Protein AF-A0A970RSP0-F1 (afdb_monomer_lite)

Foldseek 3Di:
DPQPWDKDKDWDFLAWLAFDQDPPVRDGAIWTFTKIFIFTDTPRDGDDGPDIWTFTAGPPPRDTDTDDPVLSVVLSVCVVVPPDSVVSVLCVVCVPDDPVVSVVVVVVVVVVVVVVVVVVVVVVVVVVVVVVVVVVVVVVVVVVVVVVVVVVVVVVVVPPPPDDDD

Radius of gyration: 37.59 Å; chains: 1; bounding box: 75×33×120 Å

Structure (mmCIF, N/CA/C/O backbone):
data_AF-A0A970RSP0-F1
#
_entry.id   AF-A0A970RSP0-F1
#
loop_
_atom_site.group_PDB
_atom_site.id
_atom_site.type_symbol
_atom_site.label_atom_id
_atom_site.label_alt_id
_atom_site.label_comp_id
_atom_site.label_asym_id
_atom_site.label_entity_id
_atom_site.label_seq_id
_atom_site.pdbx_PDB_ins_code
_atom_site.Cartn_x
_atom_site.Cartn_y
_atom_site.Cartn_z
_atom_site.occupancy
_atom_site.B_iso_or_equiv
_atom_site.auth_seq_id
_atom_site.auth_comp_id
_atom_site.auth_asym_id
_atom_site.auth_atom_id
_atom_site.pdbx_PDB_model_num
ATOM 1 N N . MET A 1 1 ? -42.639 -22.014 23.452 1.00 42.41 1 MET A N 1
ATOM 2 C CA . MET A 1 1 ? -42.389 -20.647 22.946 1.00 42.41 1 MET A CA 1
ATOM 3 C C . MET A 1 1 ? -40.936 -20.577 22.518 1.00 42.41 1 MET A C 1
ATOM 5 O O . MET A 1 1 ? -40.074 -20.664 23.379 1.00 42.41 1 MET A O 1
ATOM 9 N N . ALA A 1 2 ? -40.661 -20.506 21.216 1.00 49.97 2 ALA A N 1
ATOM 10 C CA . ALA A 1 2 ? -39.310 -20.244 20.734 1.00 49.97 2 ALA A CA 1
ATOM 11 C C . ALA A 1 2 ? -39.028 -18.755 20.959 1.00 49.97 2 ALA A C 1
ATOM 13 O O . ALA A 1 2 ? -39.528 -17.904 20.224 1.00 49.97 2 ALA A O 1
ATOM 14 N N . ILE A 1 3 ? -38.309 -18.432 22.032 1.00 57.00 3 ILE A N 1
ATOM 15 C CA . ILE A 1 3 ? -37.697 -17.114 22.168 1.00 57.00 3 ILE A CA 1
ATOM 16 C C . ILE A 1 3 ? -36.634 -17.090 21.074 1.00 57.00 3 ILE A C 1
ATOM 18 O O . ILE A 1 3 ? -35.646 -17.812 21.157 1.00 57.00 3 ILE A O 1
ATOM 22 N N . PHE A 1 4 ? -36.898 -16.365 19.989 1.00 55.53 4 PHE A N 1
ATOM 23 C CA . PHE A 1 4 ? -35.940 -16.185 18.907 1.00 55.53 4 PHE A CA 1
ATOM 24 C C . PHE A 1 4 ? -34.752 -15.384 19.453 1.00 55.53 4 PHE A C 1
ATOM 26 O O . PHE A 1 4 ? -34.762 -14.153 19.434 1.00 55.53 4 PHE A O 1
ATOM 33 N N . GLU A 1 5 ? -33.753 -16.083 19.986 1.00 60.06 5 GLU A N 1
ATOM 34 C CA . GLU A 1 5 ? -32.444 -15.514 20.277 1.00 60.06 5 GLU A CA 1
ATOM 35 C C . GLU A 1 5 ? -31.806 -15.122 18.949 1.00 60.06 5 GLU A C 1
ATOM 37 O O . GLU A 1 5 ? -31.495 -15.962 18.103 1.00 60.06 5 GLU A O 1
ATOM 42 N N . LYS A 1 6 ? -31.655 -13.816 18.738 1.00 68.25 6 LYS A N 1
ATOM 43 C CA . LYS A 1 6 ? -30.923 -13.282 17.596 1.00 68.25 6 LYS A CA 1
ATOM 44 C C . LYS A 1 6 ? -29.705 -12.546 18.118 1.00 68.25 6 LYS A C 1
ATOM 46 O O . LYS A 1 6 ? -29.826 -11.578 18.869 1.00 68.25 6 LYS A O 1
ATOM 51 N N . GLU A 1 7 ? -28.526 -12.976 17.700 1.00 74.31 7 GLU A N 1
ATOM 52 C CA . GLU A 1 7 ? -27.315 -12.202 17.930 1.00 74.31 7 GLU A CA 1
ATOM 53 C C . GLU A 1 7 ? -27.351 -10.967 17.025 1.00 74.31 7 GLU A C 1
ATOM 55 O O . GLU A 1 7 ? -27.546 -11.062 15.810 1.00 74.31 7 GLU A O 1
ATOM 60 N N . THR A 1 8 ? -27.203 -9.779 17.613 1.00 79.12 8 THR A N 1
ATOM 61 C CA . THR A 1 8 ? -27.099 -8.537 16.837 1.00 79.12 8 THR A CA 1
ATOM 62 C C . THR A 1 8 ? -25.729 -7.918 17.048 1.00 79.12 8 THR A C 1
ATOM 64 O O . THR A 1 8 ? -25.307 -7.680 18.178 1.00 79.12 8 THR A O 1
ATOM 67 N N . VAL A 1 9 ? -25.021 -7.660 15.949 1.00 81.75 9 VAL A N 1
ATOM 68 C CA . VAL A 1 9 ? -23.689 -7.050 15.975 1.00 81.75 9 VAL A CA 1
ATOM 69 C C . VAL A 1 9 ? -23.808 -5.584 15.583 1.00 81.75 9 VAL A C 1
ATOM 71 O O . VAL A 1 9 ? -24.378 -5.242 14.547 1.00 81.75 9 VAL A O 1
ATOM 74 N N . THR A 1 10 ? -23.259 -4.703 16.412 1.00 85.25 10 THR A N 1
ATOM 75 C CA . THR A 1 10 ? -23.134 -3.274 16.111 1.00 85.25 10 THR A CA 1
ATOM 76 C C . THR A 1 10 ? -21.664 -2.914 15.985 1.00 85.25 10 THR A C 1
ATOM 78 O O . THR A 1 10 ? -20.910 -3.159 16.925 1.00 85.25 10 THR A O 1
ATOM 81 N N . CYS A 1 11 ? -21.263 -2.295 14.877 1.00 84.31 11 CYS A N 1
ATOM 82 C CA . CYS A 1 11 ? -19.900 -1.803 14.680 1.00 84.31 11 CYS A CA 1
ATOM 83 C C . CYS A 1 11 ? -19.876 -0.283 14.830 1.00 84.31 11 CYS A C 1
ATOM 85 O O . CYS A 1 11 ? -20.567 0.420 14.095 1.00 84.31 11 CYS A O 1
ATOM 87 N N . GLN A 1 12 ? -19.085 0.215 15.776 1.00 86.44 12 GLN A N 1
ATOM 88 C CA . GLN A 1 12 ? -18.824 1.643 15.935 1.00 86.44 12 GLN A CA 1
ATOM 89 C C . GLN A 1 12 ? -17.501 1.978 15.245 1.00 86.44 12 GLN A C 1
ATOM 91 O O . GLN A 1 12 ? -16.453 1.530 15.709 1.00 86.44 12 GLN A O 1
ATOM 96 N N . SER A 1 13 ? -17.550 2.724 14.140 1.00 84.50 13 SER A N 1
ATOM 97 C CA . SER A 1 13 ? -16.357 3.191 13.425 1.00 84.50 13 SER A CA 1
ATOM 98 C C . SER A 1 13 ? -15.644 4.284 14.216 1.00 84.50 13 SER A C 1
ATOM 100 O O . SER A 1 13 ? -16.285 5.208 14.714 1.00 84.50 13 SER A O 1
ATOM 102 N N . LEU A 1 14 ? -14.325 4.170 14.319 1.00 84.50 14 LEU A N 1
ATOM 103 C CA . LEU A 1 14 ? -13.447 5.099 15.031 1.00 84.50 14 LEU A CA 1
ATOM 104 C C . LEU A 1 14 ? -12.471 5.818 14.093 1.00 84.50 14 LEU A C 1
ATOM 106 O O . LEU A 1 14 ? -11.999 6.887 14.447 1.00 84.50 14 LEU A O 1
ATOM 110 N N . GLY A 1 15 ? -12.216 5.283 12.896 1.00 82.31 15 GLY A N 1
ATOM 111 C CA . GLY A 1 15 ? -11.367 5.933 11.898 1.00 82.31 15 GLY A CA 1
ATOM 112 C C . GLY A 1 15 ? -11.262 5.142 10.595 1.00 82.31 15 GLY A C 1
ATOM 113 O O . GLY A 1 15 ? -11.709 3.995 10.522 1.00 82.31 15 GLY A O 1
ATOM 114 N N . ILE A 1 16 ? -10.674 5.764 9.571 1.00 85.56 16 ILE A N 1
ATOM 115 C CA . ILE A 1 16 ? -10.427 5.174 8.247 1.00 85.56 16 ILE A CA 1
ATOM 116 C C . ILE A 1 16 ? -8.973 4.698 8.168 1.00 85.56 16 ILE A C 1
ATOM 118 O O . ILE A 1 16 ? -8.061 5.508 8.284 1.00 85.56 16 ILE A O 1
ATOM 122 N N . LEU A 1 17 ? -8.758 3.396 7.974 1.00 82.06 17 LEU A N 1
ATOM 123 C CA . LEU A 1 17 ? -7.419 2.802 7.865 1.00 82.06 17 LEU A CA 1
ATOM 124 C C . LEU A 1 17 ? -6.796 3.019 6.480 1.00 82.06 17 LEU A C 1
ATOM 126 O O . LEU A 1 17 ? -5.580 3.105 6.376 1.00 82.06 17 LEU A O 1
ATOM 130 N N . GLY A 1 18 ? -7.622 3.097 5.436 1.00 81.94 18 GLY A N 1
ATOM 131 C CA . GLY A 1 18 ? -7.185 3.245 4.047 1.00 81.94 18 GLY A CA 1
ATOM 132 C C . GLY A 1 18 ? -8.104 2.502 3.082 1.00 81.94 18 GLY A C 1
ATOM 133 O O . GLY A 1 18 ? -9.101 1.903 3.497 1.00 81.94 18 GLY A O 1
ATOM 134 N N . THR A 1 19 ? -7.774 2.533 1.796 1.00 84.75 19 THR A N 1
ATOM 135 C CA . THR A 1 19 ? -8.509 1.799 0.758 1.00 84.75 19 THR A CA 1
ATOM 136 C C . THR A 1 19 ? -7.797 0.475 0.506 1.00 84.75 19 THR A C 1
ATOM 138 O O . THR A 1 19 ? -6.607 0.455 0.206 1.00 84.75 19 THR A O 1
ATOM 141 N N . LYS A 1 20 ? -8.499 -0.649 0.678 1.00 82.81 20 LYS A N 1
ATOM 142 C CA . LYS A 1 20 ? -7.952 -1.994 0.441 1.00 82.81 20 LYS A CA 1
ATOM 143 C C . LYS A 1 20 ? -8.996 -2.881 -0.227 1.00 82.81 20 LYS A C 1
ATOM 145 O O . LYS A 1 20 ? -10.206 -2.713 -0.045 1.00 82.81 20 LYS A O 1
ATOM 150 N N . HIS A 1 21 ? -8.522 -3.881 -0.961 1.00 85.44 21 HIS A N 1
ATOM 151 C CA . HIS A 1 21 ? -9.382 -4.904 -1.547 1.00 85.44 21 HIS A CA 1
ATOM 152 C C . HIS A 1 21 ? -10.048 -5.751 -0.459 1.00 85.44 21 HIS A C 1
ATOM 154 O O . HIS A 1 21 ? -9.378 -6.290 0.423 1.00 85.44 21 HIS A O 1
ATOM 160 N N . CYS A 1 22 ? -11.375 -5.870 -0.496 1.00 86.25 22 CYS A N 1
ATOM 161 C CA . CYS A 1 22 ? -12.105 -6.717 0.440 1.00 86.25 22 CYS A CA 1
ATOM 162 C C . CYS A 1 22 ? -12.295 -8.129 -0.136 1.00 86.25 22 CYS A C 1
ATOM 164 O O . CYS A 1 22 ? -12.947 -8.265 -1.170 1.00 86.25 22 CYS A O 1
ATOM 166 N N . PRO A 1 23 ? -11.850 -9.197 0.554 1.00 82.81 23 PRO A N 1
ATOM 167 C CA . PRO A 1 23 ? -12.008 -10.567 0.062 1.00 82.81 23 PRO A CA 1
ATOM 168 C C . PRO A 1 23 ? -13.468 -11.045 0.069 1.00 82.81 23 PRO A C 1
ATOM 170 O O . PRO A 1 23 ? -13.807 -11.993 -0.627 1.00 82.81 23 PRO A O 1
ATOM 173 N N . THR A 1 24 ? -14.347 -10.412 0.855 1.00 86.19 24 THR A N 1
ATOM 174 C CA . THR A 1 24 ? -15.759 -10.813 0.957 1.00 86.19 24 THR A CA 1
ATOM 175 C C . THR A 1 24 ? -16.622 -10.192 -0.137 1.00 86.19 24 THR A C 1
ATOM 177 O O . THR A 1 24 ? -17.408 -10.898 -0.758 1.00 86.19 24 THR A O 1
ATOM 180 N N . CYS A 1 25 ? -16.514 -8.879 -0.371 1.00 88.94 25 CYS A N 1
ATOM 181 C CA . CYS A 1 25 ? -17.304 -8.207 -1.410 1.00 88.94 25 CYS A CA 1
ATOM 182 C C . CYS A 1 25 ? -16.563 -8.069 -2.747 1.00 88.94 25 CYS A C 1
ATOM 184 O O . CYS A 1 25 ? -17.166 -7.610 -3.714 1.00 88.94 25 CYS A O 1
ATOM 186 N N . ASN A 1 26 ? -15.291 -8.480 -2.799 1.00 87.38 26 ASN A N 1
ATOM 187 C CA . ASN A 1 26 ? -14.411 -8.453 -3.967 1.00 87.38 26 ASN A CA 1
ATOM 188 C C . ASN A 1 26 ? -14.324 -7.070 -4.636 1.00 87.38 26 ASN A C 1
ATOM 190 O O . ASN A 1 26 ? -14.242 -6.956 -5.856 1.00 87.38 26 ASN A O 1
ATOM 194 N N . LYS A 1 27 ? -14.377 -6.016 -3.817 1.00 86.88 27 LYS A N 1
ATOM 195 C CA . LYS A 1 27 ? -14.291 -4.618 -4.238 1.00 86.88 27 LYS A CA 1
ATOM 196 C C . LYS A 1 27 ? -13.191 -3.910 -3.469 1.00 86.88 27 LYS A C 1
ATOM 198 O O . LYS A 1 27 ? -12.984 -4.165 -2.277 1.00 86.88 27 LYS A O 1
ATOM 203 N N . GLU A 1 28 ? -12.558 -2.962 -4.140 1.00 88.38 28 GLU A N 1
ATOM 204 C CA . GLU A 1 28 ? -11.685 -1.997 -3.497 1.00 88.38 28 GLU A CA 1
ATOM 205 C C . GLU A 1 28 ? -12.546 -1.012 -2.709 1.00 88.38 28 GLU A C 1
ATOM 207 O O . GLU A 1 28 ? -13.408 -0.325 -3.255 1.00 88.38 28 GLU A O 1
ATOM 212 N N . THR A 1 29 ? -12.404 -1.036 -1.388 1.00 88.12 29 THR A N 1
ATOM 213 C CA . THR A 1 29 ? -13.285 -0.293 -0.486 1.00 88.12 29 THR A CA 1
ATOM 214 C C . THR A 1 29 ? -12.480 0.300 0.649 1.00 88.12 29 THR A C 1
ATOM 216 O O . THR A 1 29 ? -11.366 -0.130 0.948 1.00 88.12 29 THR A O 1
ATOM 219 N N . VAL A 1 30 ? -13.054 1.303 1.301 1.00 87.50 30 VAL A N 1
ATOM 220 C CA . VAL A 1 30 ? -12.451 1.892 2.490 1.00 87.50 30 VAL A CA 1
ATOM 221 C C . VAL A 1 30 ? -12.582 0.917 3.658 1.00 87.50 30 VAL A C 1
ATOM 223 O O . VAL A 1 30 ? -13.664 0.392 3.939 1.00 87.50 30 VAL A O 1
ATOM 226 N N . TRP A 1 31 ? -11.474 0.679 4.349 1.00 88.94 31 TRP A N 1
ATOM 227 C CA . TRP A 1 31 ? -11.431 -0.103 5.574 1.00 88.94 31 TRP A CA 1
ATOM 228 C C . TRP A 1 31 ? -11.491 0.817 6.784 1.00 88.94 31 TRP A C 1
ATOM 230 O O . TRP A 1 31 ? -10.811 1.838 6.866 1.00 88.94 31 TRP A O 1
ATOM 240 N N . LEU A 1 32 ? -12.332 0.438 7.735 1.00 89.81 32 LEU A N 1
ATOM 241 C CA . LEU A 1 32 ? -12.651 1.199 8.927 1.00 89.81 32 LEU A CA 1
ATOM 242 C C . LEU A 1 32 ? -12.118 0.467 10.152 1.00 89.81 32 LEU A C 1
ATOM 244 O O . LEU A 1 32 ? -12.359 -0.728 10.333 1.00 89.81 32 LEU A O 1
ATOM 248 N N . LEU A 1 33 ? -11.458 1.201 11.039 1.00 90.44 33 LEU A N 1
ATOM 249 C CA . LEU A 1 33 ? -11.163 0.720 12.378 1.00 90.44 33 LEU A CA 1
ATOM 250 C C . LEU A 1 33 ? -12.447 0.824 13.205 1.00 90.44 33 LEU A C 1
ATOM 252 O O . LEU A 1 33 ? -13.004 1.913 13.352 1.00 90.44 33 LEU A O 1
ATOM 256 N N . CYS A 1 34 ? -12.962 -0.292 13.717 1.00 90.12 34 CYS A N 1
ATOM 257 C CA . CYS A 1 34 ? -14.233 -0.312 14.432 1.00 90.12 34 CYS A CA 1
ATOM 258 C C . CYS A 1 34 ? -14.228 -1.231 15.657 1.00 90.12 34 CYS A C 1
ATOM 260 O O . CYS A 1 34 ? -13.517 -2.232 15.731 1.00 90.12 34 CYS A O 1
ATOM 262 N N . VAL A 1 35 ? -15.066 -0.885 16.632 1.00 91.44 35 VAL A N 1
ATOM 263 C CA . VAL A 1 35 ? -15.361 -1.746 17.780 1.00 91.44 35 VAL A CA 1
ATOM 264 C C . VAL A 1 35 ? -16.701 -2.417 17.524 1.00 91.44 35 VAL A C 1
ATOM 266 O O . VAL A 1 35 ? -17.746 -1.758 17.520 1.00 91.44 35 VAL A O 1
ATOM 269 N N . ALA A 1 36 ? -16.662 -3.728 17.310 1.00 89.62 36 ALA A N 1
ATOM 270 C CA . ALA A 1 36 ? -17.843 -4.558 17.170 1.00 89.62 36 ALA A CA 1
ATOM 271 C C . ALA A 1 36 ? -18.321 -4.995 18.559 1.00 89.62 36 ALA A C 1
ATOM 273 O O . ALA A 1 36 ? -17.570 -5.570 19.346 1.00 89.62 36 ALA A O 1
ATOM 274 N N . ARG A 1 37 ? -19.580 -4.701 18.877 1.00 89.69 37 ARG A N 1
ATOM 275 C CA . ARG A 1 37 ? -20.250 -5.178 20.089 1.00 89.69 37 ARG A CA 1
ATOM 276 C C . ARG A 1 37 ? -21.352 -6.139 19.689 1.00 89.69 37 ARG A C 1
ATOM 278 O O . ARG A 1 37 ? -22.228 -5.762 18.905 1.00 89.69 37 ARG A O 1
ATOM 285 N N . THR A 1 38 ? -21.301 -7.348 20.228 1.00 88.12 38 THR A N 1
ATOM 286 C CA . THR A 1 38 ? -22.367 -8.333 20.057 1.00 88.12 38 THR A CA 1
ATOM 287 C C . THR A 1 38 ? -23.312 -8.237 21.238 1.00 88.12 38 THR A C 1
ATOM 289 O O . THR A 1 38 ? -22.894 -8.307 22.397 1.00 88.12 38 THR A O 1
ATOM 292 N N . TRP A 1 39 ? -24.585 -8.040 20.923 1.00 87.12 39 TRP A N 1
ATOM 293 C CA . TRP A 1 39 ? -25.656 -7.863 21.886 1.00 87.12 39 TRP A CA 1
ATOM 294 C C . TRP A 1 39 ? -26.525 -9.100 21.922 1.00 87.12 39 TRP A C 1
ATOM 296 O O . TRP A 1 39 ? -26.955 -9.600 20.877 1.00 87.12 39 TRP A O 1
ATOM 306 N N . TYR A 1 40 ? -26.837 -9.526 23.138 1.00 82.50 40 TYR A N 1
ATOM 307 C CA . TYR A 1 40 ? -27.908 -10.474 23.361 1.00 82.50 40 TYR A CA 1
ATOM 308 C C . TYR A 1 40 ? -29.234 -9.736 23.165 1.00 82.50 40 TYR A C 1
ATOM 310 O O . TYR A 1 40 ? -29.465 -8.691 23.791 1.00 82.50 40 TYR A O 1
ATOM 318 N N . SER A 1 41 ? -30.068 -10.227 22.245 1.00 75.62 41 SER A N 1
ATOM 319 C CA . SER A 1 41 ? -31.379 -9.638 21.983 1.00 75.62 41 SER A CA 1
ATOM 320 C C . SER A 1 41 ? -32.499 -10.633 22.254 1.00 75.62 41 SER A C 1
ATOM 322 O O . SER A 1 41 ? -32.472 -11.765 21.773 1.00 75.62 41 SER A O 1
ATOM 324 N N . VAL A 1 42 ? -33.483 -10.184 23.033 1.00 77.31 42 VAL A N 1
ATOM 325 C CA . VAL A 1 42 ? -34.716 -10.914 23.346 1.00 77.31 42 VAL A CA 1
ATOM 326 C C . VAL A 1 42 ? -35.859 -10.046 22.857 1.00 77.31 42 VAL A C 1
ATOM 328 O O . VAL A 1 42 ? -35.961 -8.884 23.249 1.00 77.31 42 VAL A O 1
ATOM 331 N N . VAL A 1 43 ? -36.690 -10.584 21.960 1.00 72.81 43 VAL A N 1
ATOM 332 C CA . VAL A 1 43 ? -37.856 -9.865 21.412 1.00 72.81 43 VAL A CA 1
ATOM 333 C C . VAL A 1 43 ? -37.445 -8.491 20.840 1.00 72.81 43 VAL A C 1
ATOM 335 O O . VAL A 1 43 ? -38.049 -7.461 21.113 1.00 72.81 43 VAL A O 1
ATOM 338 N N . SER A 1 44 ? -36.359 -8.472 20.056 1.00 68.31 44 SER A N 1
ATOM 339 C CA . SER A 1 44 ? -35.829 -7.285 19.355 1.00 68.31 44 SER A CA 1
ATOM 340 C C . SER A 1 44 ? -35.239 -6.164 20.227 1.00 68.31 44 SER A C 1
ATOM 342 O O . SER A 1 44 ? -34.789 -5.156 19.680 1.00 68.31 44 SER A O 1
ATOM 344 N N . ILE A 1 45 ? -35.164 -6.326 21.552 1.00 76.75 45 ILE A N 1
ATOM 345 C CA . ILE A 1 45 ? -34.519 -5.360 22.453 1.00 76.75 45 ILE A CA 1
ATOM 346 C C . ILE A 1 45 ? -33.080 -5.807 22.729 1.00 76.75 45 ILE A C 1
ATOM 348 O O . ILE A 1 45 ? -32.842 -6.941 23.145 1.00 76.75 45 ILE A O 1
ATOM 352 N N . ARG A 1 46 ? -32.106 -4.914 22.503 1.00 76.06 46 ARG A N 1
ATOM 353 C CA . ARG A 1 46 ? -30.691 -5.143 22.841 1.00 76.06 46 ARG A CA 1
ATOM 354 C C . ARG A 1 46 ? -30.499 -4.924 24.338 1.00 76.06 46 ARG A C 1
ATOM 356 O O . ARG A 1 46 ? -30.553 -3.785 24.791 1.00 76.06 46 ARG A O 1
ATOM 363 N N . LEU A 1 47 ? -30.290 -6.001 25.087 1.00 78.00 47 LEU A N 1
ATOM 364 C CA . LEU A 1 47 ? -30.223 -5.946 26.548 1.00 78.00 47 LEU A CA 1
ATOM 365 C C . LEU A 1 47 ? -28.802 -5.664 27.037 1.00 78.00 47 LEU A C 1
ATOM 367 O O . LEU A 1 47 ? -28.556 -4.647 27.677 1.00 78.00 47 LEU A O 1
ATOM 371 N N . ILE A 1 48 ? -27.861 -6.562 26.737 1.00 80.06 48 ILE A N 1
ATOM 372 C CA . ILE A 1 48 ? -26.502 -6.508 27.290 1.00 80.06 48 ILE A CA 1
ATOM 373 C C . ILE A 1 48 ? -25.490 -6.880 26.195 1.00 80.06 48 ILE A C 1
ATOM 375 O O . ILE A 1 48 ? -25.672 -7.902 25.519 1.00 80.06 48 ILE A O 1
ATOM 379 N N . PRO A 1 49 ? -24.425 -6.078 25.995 1.00 82.56 49 PRO A N 1
ATOM 380 C CA . PRO A 1 49 ? -23.326 -6.459 25.127 1.00 82.56 49 PRO A CA 1
ATOM 381 C C . PRO A 1 49 ? -22.447 -7.461 25.879 1.00 82.56 49 PRO A C 1
ATOM 383 O O . PRO A 1 49 ? -21.814 -7.110 26.871 1.00 82.56 49 PRO A O 1
ATOM 386 N N . TYR A 1 50 ? -22.409 -8.708 25.420 1.00 85.50 50 TYR A N 1
ATOM 387 C CA . TYR A 1 50 ? -21.629 -9.771 26.071 1.00 85.50 50 TYR A CA 1
ATOM 388 C C . TYR A 1 50 ? -20.274 -10.003 25.399 1.00 85.50 50 TYR A C 1
ATOM 390 O O . TYR A 1 50 ? -19.389 -10.616 25.990 1.00 85.50 50 TYR A O 1
ATOM 398 N N . ARG A 1 51 ? -20.088 -9.497 24.172 1.00 85.62 51 ARG A N 1
ATOM 399 C CA . ARG A 1 51 ? -18.828 -9.609 23.437 1.00 85.62 51 ARG A CA 1
ATOM 400 C C . ARG A 1 51 ? -18.408 -8.266 22.870 1.00 85.62 51 ARG A C 1
ATOM 402 O O . ARG A 1 51 ? -19.223 -7.541 22.294 1.00 85.62 51 ARG A O 1
ATOM 409 N N . LYS A 1 52 ? -17.125 -7.956 23.019 1.00 89.00 52 LYS A N 1
ATOM 410 C CA . LYS A 1 52 ? -16.486 -6.781 22.436 1.00 89.00 52 LYS A CA 1
ATOM 411 C C . LYS A 1 52 ? -15.279 -7.243 21.636 1.00 89.00 52 LYS A C 1
ATOM 413 O O . LYS A 1 52 ? -14.320 -7.735 22.217 1.00 89.00 52 LYS A O 1
ATOM 418 N N . ASP A 1 53 ? -15.334 -7.018 20.334 1.00 90.94 53 ASP A N 1
ATOM 419 C CA . ASP A 1 53 ? -14.267 -7.356 19.407 1.00 90.94 53 ASP A CA 1
ATOM 420 C C . ASP A 1 53 ? -13.716 -6.080 18.764 1.00 90.94 53 ASP A C 1
ATOM 422 O O . ASP A 1 53 ? -14.458 -5.167 18.384 1.00 90.94 53 ASP A O 1
ATOM 426 N N . TYR A 1 54 ? -12.398 -6.025 18.630 1.00 91.81 54 TYR A N 1
ATOM 427 C CA . TYR A 1 54 ? -11.681 -4.950 17.958 1.00 91.81 54 TYR A CA 1
ATOM 428 C C . TYR A 1 54 ? -11.409 -5.389 16.524 1.00 91.81 54 TYR A C 1
ATOM 430 O O . TYR A 1 54 ? -10.840 -6.460 16.320 1.00 91.81 54 TYR A O 1
ATOM 438 N N . ARG A 1 55 ? -11.879 -4.636 15.524 1.00 90.31 55 ARG A N 1
ATOM 439 C CA . ARG A 1 55 ? -11.868 -5.105 14.131 1.00 90.31 55 ARG A CA 1
ATOM 440 C C . ARG A 1 55 ? -11.470 -4.018 13.139 1.00 90.31 55 ARG A C 1
ATOM 442 O O . ARG A 1 55 ? -11.856 -2.861 13.288 1.00 90.31 55 ARG A O 1
ATOM 449 N N . ALA A 1 56 ? -10.780 -4.426 12.080 1.00 88.75 56 ALA A N 1
ATOM 450 C CA . ALA A 1 56 ? -10.659 -3.659 10.844 1.00 88.75 56 ALA A CA 1
ATOM 451 C C . ALA A 1 56 ? -11.692 -4.209 9.859 1.00 88.75 56 ALA A C 1
ATOM 453 O O . ALA A 1 56 ? -11.587 -5.367 9.458 1.00 88.75 56 ALA A O 1
ATOM 454 N N . ALA A 1 57 ? -12.711 -3.419 9.523 1.00 89.00 57 ALA A N 1
ATOM 455 C CA . ALA A 1 57 ? -13.872 -3.861 8.757 1.00 89.00 57 ALA A CA 1
ATOM 456 C C . ALA A 1 57 ? -14.035 -3.081 7.453 1.00 89.00 57 ALA A C 1
ATOM 458 O O . ALA A 1 57 ? -13.835 -1.871 7.410 1.00 89.00 57 ALA A O 1
ATOM 459 N N . CYS A 1 58 ? -14.466 -3.768 6.401 1.00 89.31 58 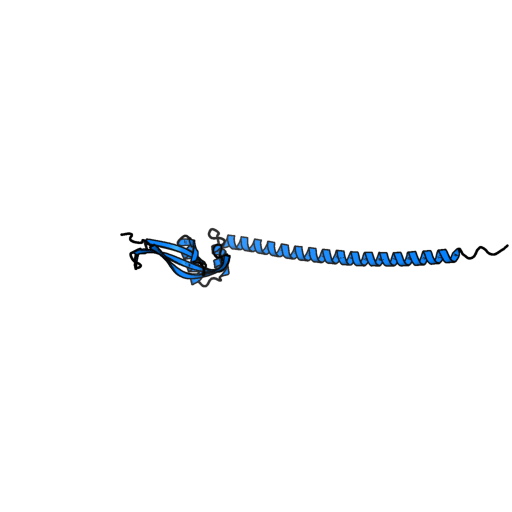CYS A N 1
ATOM 460 C CA . CYS A 1 58 ? -14.867 -3.142 5.145 1.00 89.31 58 CYS A CA 1
ATOM 461 C C . CYS A 1 58 ? -16.096 -2.237 5.357 1.00 89.31 58 CYS A C 1
ATOM 463 O O . CYS A 1 58 ? -17.058 -2.645 6.015 1.00 89.31 58 CYS A O 1
ATOM 465 N N . ALA A 1 59 ? -16.097 -1.035 4.772 1.00 87.00 59 ALA A N 1
ATOM 466 C CA . ALA A 1 59 ? -17.217 -0.095 4.865 1.00 87.00 59 ALA A CA 1
ATOM 467 C C . ALA A 1 59 ? -18.536 -0.646 4.284 1.00 87.00 59 ALA A C 1
ATOM 469 O O . ALA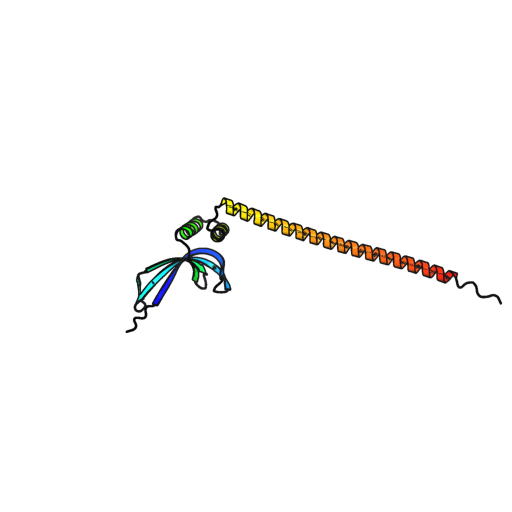 A 1 59 ? -19.606 -0.340 4.807 1.00 87.00 59 ALA A O 1
ATOM 470 N N . GLU A 1 60 ? -18.453 -1.497 3.258 1.00 86.88 60 GLU A N 1
ATOM 471 C CA . GLU A 1 60 ? -19.616 -2.067 2.565 1.00 86.88 60 GLU A CA 1
ATOM 472 C C . GLU A 1 60 ? -20.212 -3.259 3.323 1.00 86.88 60 GLU A C 1
ATOM 474 O O . GLU A 1 60 ? -21.357 -3.232 3.772 1.00 86.88 60 GLU A O 1
ATOM 479 N N . CYS A 1 61 ? -19.432 -4.330 3.493 1.00 86.69 61 CYS A N 1
ATOM 480 C CA . CYS A 1 61 ? -19.950 -5.586 4.041 1.00 86.69 61 CYS A CA 1
ATOM 481 C C . CYS A 1 61 ? -19.800 -5.709 5.562 1.00 86.69 61 CYS A C 1
ATOM 483 O O . CYS A 1 61 ? -20.341 -6.645 6.147 1.00 86.69 61 CYS A O 1
ATOM 485 N N . ARG A 1 62 ? -19.051 -4.803 6.213 1.00 82.56 62 ARG A N 1
ATOM 486 C CA . ARG A 1 62 ? -18.702 -4.837 7.651 1.00 82.56 62 ARG A CA 1
ATOM 487 C C . ARG A 1 62 ? -17.985 -6.108 8.116 1.00 82.56 62 ARG A C 1
ATOM 489 O O . ARG A 1 62 ? -17.708 -6.250 9.309 1.00 82.56 62 ARG A O 1
ATOM 496 N N . ASN A 1 63 ? -17.648 -6.999 7.187 1.00 81.69 63 ASN A N 1
ATOM 497 C CA . ASN A 1 63 ? -16.760 -8.121 7.420 1.00 81.69 63 ASN A CA 1
ATOM 498 C C . ASN A 1 63 ? -15.318 -7.627 7.464 1.00 81.69 63 ASN A C 1
ATOM 500 O O . ASN A 1 63 ? -14.952 -6.643 6.814 1.00 81.69 63 ASN A O 1
ATOM 504 N N . GLY A 1 64 ? -14.512 -8.287 8.284 1.00 82.25 64 GLY A N 1
ATOM 505 C CA . GLY A 1 64 ? -13.212 -7.763 8.642 1.00 82.25 64 GLY A CA 1
ATOM 506 C C . GLY A 1 64 ? -12.407 -8.690 9.525 1.00 82.25 64 GLY A C 1
ATOM 507 O O . GLY A 1 64 ? -12.914 -9.688 10.043 1.00 82.25 64 GLY A O 1
ATOM 508 N N . LEU A 1 65 ? -11.146 -8.323 9.712 1.00 84.38 65 LEU A N 1
ATOM 509 C CA . LEU A 1 65 ? -10.230 -9.047 10.574 1.00 84.38 65 LEU A CA 1
ATOM 510 C C . LEU A 1 65 ? -10.447 -8.613 12.025 1.00 84.38 65 LEU A C 1
ATOM 512 O O . LEU A 1 65 ? -10.521 -7.416 12.319 1.00 84.38 65 LEU A O 1
ATOM 516 N N . THR A 1 66 ? -10.542 -9.584 12.931 1.00 88.81 66 THR A N 1
ATOM 517 C CA . THR A 1 66 ? -10.524 -9.312 14.374 1.00 88.81 66 THR A CA 1
ATOM 518 C C . THR A 1 66 ? -9.076 -9.253 14.842 1.00 88.81 66 THR A C 1
ATOM 520 O O . THR A 1 66 ? -8.274 -10.100 14.461 1.00 88.81 66 THR A O 1
ATOM 523 N N . MET A 1 67 ? -8.744 -8.248 15.644 1.00 88.50 67 MET A N 1
ATOM 524 C CA . MET A 1 67 ? -7.397 -7.995 16.153 1.00 88.50 67 MET A CA 1
ATOM 525 C C . MET A 1 67 ? -7.393 -7.899 17.679 1.00 88.50 67 MET A C 1
ATOM 527 O O . MET A 1 67 ? -8.442 -7.763 18.316 1.00 88.50 67 MET A O 1
ATOM 531 N N . SER A 1 68 ? -6.200 -7.979 18.270 1.00 88.94 68 SER A N 1
ATOM 532 C CA . SER A 1 68 ? -6.026 -7.778 19.706 1.00 88.94 68 SER A CA 1
ATOM 533 C C . SER A 1 68 ? -6.294 -6.319 20.085 1.00 88.94 68 SER A C 1
ATOM 535 O O . SER A 1 68 ? -6.210 -5.401 19.263 1.00 88.94 68 SER A O 1
ATOM 537 N N . LYS A 1 69 ? -6.612 -6.105 21.363 1.00 87.56 69 LYS A N 1
ATOM 538 C CA . LYS A 1 69 ? -6.816 -4.762 21.905 1.00 87.56 69 LYS A CA 1
ATOM 539 C C . LYS A 1 69 ? -5.556 -3.900 21.775 1.00 87.56 69 LYS A C 1
ATOM 541 O O . LYS A 1 69 ? -5.675 -2.738 21.415 1.00 87.56 69 LYS A O 1
ATOM 546 N N . ASP A 1 70 ? -4.379 -4.470 22.015 1.00 84.56 70 ASP A N 1
ATOM 547 C CA . ASP A 1 70 ? -3.122 -3.716 21.982 1.00 84.56 70 ASP A CA 1
ATOM 548 C C . ASP A 1 70 ? -2.825 -3.199 20.570 1.00 84.56 70 ASP A C 1
ATOM 550 O O . ASP A 1 70 ? -2.557 -2.013 20.385 1.00 84.56 70 ASP A O 1
ATOM 554 N N . THR A 1 71 ? -2.973 -4.051 19.547 1.00 83.12 71 THR A N 1
ATOM 555 C CA . THR A 1 71 ? -2.822 -3.642 18.141 1.00 83.12 71 THR 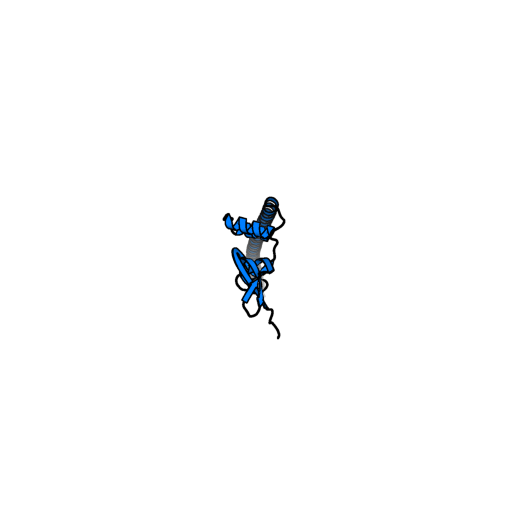A CA 1
ATOM 556 C C . THR A 1 71 ? -3.841 -2.569 17.765 1.00 83.12 71 THR A C 1
ATOM 558 O O . THR A 1 71 ? -3.509 -1.596 17.088 1.00 83.12 71 THR A O 1
ATOM 561 N N . PHE A 1 72 ? -5.080 -2.717 18.235 1.00 88.88 72 PHE A N 1
ATOM 562 C CA . PHE A 1 72 ? -6.131 -1.737 18.008 1.00 88.88 72 PHE A CA 1
ATOM 563 C C . PHE A 1 72 ? -5.810 -0.376 18.634 1.00 88.88 72 PHE A C 1
ATOM 565 O O . PHE A 1 72 ? -5.977 0.650 17.976 1.00 88.88 72 PHE A O 1
ATOM 572 N N . ASP A 1 73 ? -5.349 -0.356 19.884 1.00 86.25 73 ASP A N 1
ATOM 573 C CA . ASP A 1 73 ? -5.030 0.877 20.603 1.00 86.25 73 ASP A CA 1
ATOM 574 C C . ASP A 1 73 ? -3.825 1.587 19.959 1.00 86.25 73 ASP A C 1
ATOM 576 O O . ASP A 1 73 ? -3.847 2.810 19.824 1.00 86.25 73 ASP A O 1
ATOM 580 N N . VAL A 1 74 ? -2.835 0.842 19.448 1.00 84.06 74 VAL A N 1
ATOM 581 C CA . VAL A 1 74 ? -1.725 1.405 18.655 1.00 84.06 74 VAL A CA 1
ATOM 582 C C . VAL A 1 74 ? -2.228 2.050 17.363 1.00 84.06 74 VAL A C 1
ATOM 584 O O . VAL A 1 74 ? -1.838 3.175 17.052 1.00 84.06 74 VAL A O 1
ATOM 587 N N . LEU A 1 75 ? -3.098 1.371 16.607 1.00 82.56 75 LEU A N 1
ATOM 588 C CA . LEU A 1 75 ? -3.666 1.921 15.370 1.00 82.56 75 LEU A CA 1
ATOM 589 C C . LEU A 1 75 ? -4.514 3.161 15.648 1.00 82.56 75 LEU A C 1
ATOM 591 O O . LEU A 1 75 ? -4.392 4.162 14.946 1.00 82.56 75 LEU A O 1
ATOM 595 N N . LYS A 1 76 ? -5.327 3.116 16.704 1.00 84.50 76 LYS A N 1
ATOM 596 C CA . LYS A 1 76 ? -6.132 4.252 17.138 1.00 84.50 76 LYS A CA 1
ATOM 597 C C . LYS A 1 76 ? -5.251 5.439 17.534 1.00 84.50 76 LYS A C 1
ATOM 599 O O . LYS A 1 76 ? -5.509 6.549 17.092 1.00 84.50 76 LYS A O 1
ATOM 604 N N . MET A 1 77 ? -4.189 5.209 18.308 1.00 81.69 77 MET A N 1
ATOM 605 C CA . MET A 1 77 ? -3.264 6.269 18.713 1.00 81.69 77 MET A CA 1
ATOM 606 C C . MET A 1 77 ? -2.567 6.903 17.503 1.00 81.69 77 MET A C 1
ATOM 608 O O . MET A 1 77 ? -2.467 8.123 17.429 1.00 81.69 77 MET A O 1
ATOM 612 N N . LYS A 1 78 ? -2.145 6.097 16.520 1.00 76.75 78 LYS A N 1
ATOM 613 C CA . LYS A 1 78 ? -1.562 6.601 15.265 1.00 76.75 78 LYS A CA 1
ATOM 614 C C . LYS A 1 78 ? -2.553 7.456 14.467 1.00 76.75 78 LYS A C 1
ATOM 616 O O . LYS A 1 78 ? -2.171 8.502 13.951 1.00 76.75 78 LYS A O 1
ATOM 621 N N . MET A 1 79 ? -3.824 7.049 14.412 1.00 75.38 79 MET A N 1
ATOM 622 C CA . MET A 1 79 ? -4.895 7.833 13.782 1.00 75.38 79 MET A CA 1
ATOM 623 C C . MET A 1 79 ? -5.139 9.166 14.497 1.00 75.38 79 MET A C 1
ATOM 625 O O . MET A 1 79 ? -5.215 10.203 13.843 1.00 75.38 79 MET A O 1
ATOM 629 N N . ASP A 1 80 ? -5.225 9.144 15.828 1.00 75.50 80 ASP A N 1
ATOM 630 C CA . ASP A 1 80 ? -5.478 10.336 16.644 1.00 75.50 80 ASP A CA 1
ATOM 631 C C . ASP A 1 80 ? -4.294 11.329 16.591 1.00 75.50 80 ASP A C 1
ATOM 633 O O . ASP A 1 80 ? -4.494 12.540 16.673 1.00 75.50 80 ASP A O 1
ATOM 637 N N . CYS A 1 81 ? -3.061 10.841 16.400 1.00 69.19 81 CYS A N 1
ATOM 638 C CA . CYS A 1 81 ? -1.859 11.669 16.247 1.00 69.19 81 CYS A CA 1
ATOM 639 C C . CYS A 1 81 ? -1.652 12.244 14.831 1.00 69.19 81 CYS A C 1
ATOM 641 O O . CYS A 1 81 ? -0.669 12.954 14.615 1.00 69.19 81 CYS A O 1
ATOM 643 N N . GLY A 1 82 ? -2.552 11.975 13.878 1.00 59.72 82 GLY A N 1
ATOM 644 C CA . GLY A 1 82 ? -2.463 12.515 12.519 1.00 59.72 82 GLY A CA 1
ATOM 645 C C . GLY A 1 82 ? -1.304 11.950 11.693 1.00 59.72 82 GLY A C 1
ATOM 646 O O . GLY A 1 82 ? -0.836 12.617 10.769 1.00 59.72 82 GLY A O 1
ATOM 647 N N . ASP A 1 83 ? -0.825 10.741 12.014 1.00 59.19 83 ASP A N 1
ATOM 648 C CA . ASP A 1 83 ? 0.152 10.060 11.163 1.00 59.19 83 ASP A CA 1
ATOM 649 C C . ASP A 1 83 ? -0.438 9.852 9.758 1.00 59.19 83 ASP A C 1
ATOM 651 O O . ASP A 1 83 ? -1.625 9.562 9.585 1.00 59.19 83 ASP A O 1
ATOM 655 N N . THR A 1 84 ? 0.397 10.012 8.729 1.00 57.00 84 THR A N 1
ATOM 656 C CA . THR A 1 84 ? -0.027 9.844 7.336 1.00 57.00 84 THR A CA 1
ATOM 657 C C . THR A 1 84 ? -0.548 8.424 7.099 1.00 57.00 84 THR A C 1
ATOM 659 O O . THR A 1 84 ? 0.003 7.457 7.625 1.00 57.00 84 THR A O 1
ATOM 662 N N . ILE A 1 85 ? -1.592 8.288 6.268 1.00 57.75 85 ILE A N 1
ATOM 663 C CA . ILE A 1 85 ? -2.262 7.009 5.949 1.00 57.75 85 ILE A CA 1
ATOM 664 C C . ILE A 1 85 ? -1.246 5.903 5.597 1.00 57.75 85 ILE A C 1
ATOM 666 O O . ILE A 1 85 ? -1.392 4.775 6.056 1.00 57.75 85 ILE A O 1
ATOM 670 N N . GLY A 1 86 ? -0.150 6.237 4.902 1.00 56.94 86 GLY A N 1
ATOM 671 C CA . GLY A 1 86 ? 0.929 5.289 4.586 1.00 56.94 86 GLY A CA 1
ATOM 672 C C . GLY A 1 86 ? 1.577 4.622 5.811 1.00 56.94 86 GLY A C 1
ATOM 673 O O . GLY A 1 86 ? 1.766 3.411 5.818 1.00 56.94 86 GLY A O 1
ATOM 674 N N . ARG A 1 87 ? 1.816 5.358 6.908 1.00 59.47 87 ARG A N 1
ATOM 675 C CA . ARG A 1 87 ? 2.380 4.781 8.149 1.00 59.47 87 ARG A CA 1
ATOM 676 C C . ARG A 1 87 ? 1.415 3.843 8.870 1.00 59.47 87 ARG A C 1
ATOM 678 O O . ARG A 1 87 ? 1.845 2.976 9.635 1.00 59.47 87 ARG A O 1
ATOM 685 N N . ILE A 1 88 ? 0.115 4.043 8.670 1.00 62.47 88 ILE A N 1
ATOM 686 C CA . ILE A 1 88 ? -0.930 3.175 9.214 1.00 62.47 88 ILE A CA 1
ATOM 687 C C . ILE A 1 88 ? -0.989 1.884 8.395 1.00 62.47 88 ILE A C 1
ATOM 689 O O . ILE A 1 88 ? -1.059 0.805 8.978 1.00 62.47 88 ILE A O 1
ATOM 693 N N . GLU A 1 89 ? -0.882 1.970 7.067 1.00 64.56 89 GLU A N 1
ATOM 694 C CA . GLU A 1 89 ? -0.825 0.791 6.199 1.00 64.56 89 GLU A CA 1
ATOM 695 C C . GLU A 1 89 ? 0.387 -0.097 6.492 1.00 64.56 89 GLU A C 1
ATOM 697 O O . GLU A 1 89 ? 0.225 -1.311 6.627 1.00 64.56 89 GLU A O 1
ATOM 702 N N . ASP A 1 90 ? 1.568 0.492 6.690 1.00 65.62 90 ASP A N 1
ATOM 703 C CA . ASP A 1 90 ? 2.776 -0.255 7.057 1.00 65.62 90 ASP A CA 1
ATOM 704 C C . ASP A 1 90 ? 2.627 -0.971 8.408 1.00 65.62 90 ASP A C 1
ATOM 706 O O . ASP A 1 90 ? 3.093 -2.097 8.582 1.00 65.62 90 ASP A O 1
ATOM 710 N N . ALA A 1 91 ? 1.916 -0.359 9.362 1.00 62.97 91 ALA A N 1
ATOM 711 C CA . ALA A 1 91 ? 1.631 -0.960 10.665 1.00 62.97 91 ALA A CA 1
ATOM 712 C C . ALA A 1 91 ? 0.634 -2.129 10.591 1.00 62.97 91 ALA A C 1
ATOM 714 O O . ALA A 1 91 ? 0.637 -2.994 11.464 1.00 62.97 91 ALA A O 1
ATOM 715 N N . ILE A 1 92 ? -0.224 -2.151 9.569 1.00 68.19 92 ILE A N 1
ATOM 716 C CA . ILE A 1 92 ? -1.131 -3.271 9.288 1.00 68.19 92 ILE A CA 1
ATOM 717 C C . ILE A 1 92 ? -0.388 -4.375 8.524 1.00 68.19 92 ILE A C 1
ATOM 719 O O . ILE A 1 92 ? -0.603 -5.552 8.804 1.00 68.19 92 ILE A O 1
ATOM 723 N N . ARG A 1 93 ? 0.482 -4.006 7.572 1.00 72.38 93 ARG A N 1
ATOM 724 C CA . ARG A 1 93 ? 1.286 -4.939 6.762 1.00 72.38 93 ARG A CA 1
ATOM 725 C C . ARG A 1 93 ? 2.336 -5.668 7.607 1.00 72.38 93 ARG A C 1
ATOM 727 O O . ARG A 1 93 ? 2.601 -6.839 7.351 1.00 72.38 93 ARG A O 1
ATOM 734 N N . PHE A 1 94 ? 2.886 -5.004 8.626 1.00 76.00 94 PHE A N 1
ATOM 735 C CA . PHE A 1 94 ? 3.919 -5.544 9.513 1.00 76.00 94 PHE A CA 1
ATOM 736 C C . PHE A 1 94 ? 3.564 -5.333 11.001 1.00 76.00 94 PHE A C 1
ATOM 738 O O . PHE A 1 94 ? 4.148 -4.472 11.663 1.00 76.00 94 PHE A O 1
ATOM 745 N N . PRO A 1 95 ? 2.602 -6.095 11.554 1.00 64.88 95 PRO A N 1
ATOM 746 C CA . PRO A 1 95 ? 2.099 -5.880 12.914 1.00 64.88 95 PRO A CA 1
ATOM 747 C C . PRO A 1 95 ? 3.120 -6.211 14.018 1.00 64.88 95 PRO A C 1
ATOM 749 O O . PRO A 1 95 ? 2.988 -5.726 15.140 1.00 64.88 95 PRO A O 1
ATOM 752 N N . ASP A 1 96 ? 4.121 -7.035 13.714 1.00 74.44 96 ASP A N 1
ATOM 753 C CA . ASP A 1 96 ? 5.130 -7.576 14.630 1.00 74.44 96 ASP A CA 1
ATOM 754 C C . ASP A 1 96 ? 6.535 -6.984 14.428 1.00 74.44 96 ASP A C 1
ATOM 756 O O . ASP A 1 96 ? 7.446 -7.268 15.209 1.00 74.44 96 ASP A O 1
ATOM 760 N N . LYS A 1 97 ? 6.732 -6.147 13.403 1.00 73.19 97 LYS A N 1
ATOM 761 C CA . LYS A 1 97 ? 8.049 -5.588 13.079 1.00 73.19 97 LYS A CA 1
ATOM 762 C C . LYS A 1 97 ? 8.249 -4.208 13.687 1.00 73.19 97 LYS A C 1
ATOM 764 O O . LYS A 1 97 ? 7.354 -3.365 13.724 1.00 73.19 97 LYS A O 1
ATOM 769 N N . SER A 1 98 ? 9.475 -3.960 14.143 1.00 77.06 98 SER A N 1
ATOM 770 C CA . SER A 1 98 ? 9.871 -2.642 14.642 1.00 77.06 98 SER A CA 1
ATOM 771 C C . SER A 1 98 ? 9.962 -1.618 13.504 1.00 77.06 98 SER A C 1
ATOM 773 O O . SER A 1 98 ? 10.208 -1.963 12.348 1.00 77.06 98 SER A O 1
ATOM 775 N N . ALA A 1 99 ? 9.825 -0.331 13.828 1.00 72.00 99 ALA A N 1
ATOM 776 C CA . ALA A 1 99 ? 9.853 0.743 12.830 1.00 72.00 99 ALA A CA 1
ATOM 777 C C . ALA A 1 99 ? 11.153 0.793 11.998 1.00 72.00 99 ALA A C 1
ATOM 779 O O . ALA A 1 99 ? 11.120 1.201 10.839 1.00 72.00 99 ALA A O 1
ATOM 780 N N . LEU A 1 100 ? 12.288 0.372 12.571 1.00 76.25 100 LEU A N 1
ATOM 781 C CA . LEU A 1 100 ? 13.568 0.300 11.858 1.00 76.25 100 LEU A CA 1
ATOM 782 C C . LEU A 1 100 ? 13.570 -0.822 10.817 1.00 76.25 100 LEU A C 1
ATOM 784 O O . LEU A 1 100 ? 13.927 -0.582 9.670 1.00 76.25 100 LEU A O 1
ATOM 788 N N . GLN A 1 101 ? 13.083 -2.006 11.188 1.00 72.69 101 GLN A N 1
ATOM 789 C CA . GLN A 1 101 ? 12.970 -3.139 10.266 1.00 72.69 101 GLN A CA 1
ATOM 790 C C . GLN A 1 101 ? 12.004 -2.840 9.120 1.00 72.69 101 GLN A C 1
ATOM 792 O O . GLN A 1 101 ? 12.277 -3.196 7.981 1.00 72.69 101 GLN A O 1
ATOM 797 N N . ILE A 1 102 ? 10.890 -2.160 9.408 1.00 81.00 102 ILE A N 1
ATOM 798 C CA . ILE A 1 102 ? 9.940 -1.732 8.374 1.00 81.00 102 ILE A CA 1
ATOM 799 C C . ILE A 1 102 ? 10.622 -0.778 7.388 1.00 81.00 102 ILE A C 1
ATOM 801 O O . ILE A 1 102 ? 10.496 -0.968 6.184 1.00 81.00 102 ILE A O 1
ATOM 805 N N . ARG A 1 103 ? 11.389 0.211 7.871 1.00 77.25 103 ARG A N 1
ATOM 806 C CA . ARG A 1 103 ? 12.134 1.123 6.984 1.00 77.25 103 ARG A CA 1
ATOM 807 C C . ARG A 1 103 ? 13.122 0.396 6.088 1.00 77.25 103 ARG A C 1
ATOM 809 O O . ARG A 1 103 ? 13.251 0.764 4.930 1.00 77.25 103 ARG A O 1
ATOM 816 N N . GLU A 1 104 ? 13.826 -0.587 6.627 1.00 86.69 104 GLU A N 1
ATOM 817 C CA . GLU A 1 104 ? 14.840 -1.323 5.878 1.00 86.69 104 GLU A CA 1
ATOM 818 C C . GLU A 1 104 ? 14.213 -2.179 4.775 1.00 86.69 104 GLU A C 1
ATOM 820 O O . GLU A 1 104 ? 14.686 -2.148 3.646 1.00 86.69 104 GLU A O 1
ATOM 825 N N . ILE A 1 105 ? 13.075 -2.821 5.064 1.00 84.88 105 ILE A N 1
ATOM 826 C CA . ILE A 1 105 ? 12.278 -3.549 4.063 1.00 84.88 105 ILE A CA 1
ATOM 827 C C . ILE A 1 105 ? 11.768 -2.602 2.974 1.00 84.88 105 ILE A C 1
ATOM 829 O O . ILE A 1 105 ? 11.880 -2.897 1.792 1.00 84.88 105 ILE A O 1
ATOM 833 N N . LEU A 1 106 ? 11.212 -1.450 3.356 1.00 84.75 106 LEU A N 1
ATOM 834 C CA . LEU A 1 106 ? 10.718 -0.479 2.378 1.00 84.75 106 LEU A CA 1
ATOM 835 C C . LEU A 1 106 ? 11.853 0.069 1.503 1.00 84.75 106 LEU A C 1
ATOM 837 O O . LEU A 1 106 ? 11.649 0.289 0.313 1.00 84.75 106 LEU A O 1
ATOM 841 N N . LYS A 1 107 ? 13.048 0.258 2.079 1.00 88.88 107 LYS A N 1
ATOM 842 C CA . LYS A 1 107 ? 14.242 0.685 1.344 1.00 88.88 107 LYS A CA 1
ATOM 843 C C . LYS A 1 107 ? 14.673 -0.376 0.332 1.00 88.88 107 LYS A C 1
ATOM 845 O O . LYS A 1 107 ? 14.865 -0.037 -0.831 1.00 88.88 107 LYS A O 1
ATOM 850 N N . SER A 1 108 ? 14.747 -1.645 0.737 1.00 87.06 108 SER A N 1
ATOM 851 C CA . SER A 1 108 ? 15.093 -2.727 -0.190 1.00 87.06 108 SER A CA 1
ATOM 852 C C . SER A 1 108 ? 14.048 -2.887 -1.298 1.00 87.06 108 SER A C 1
ATOM 854 O O . SER A 1 108 ? 14.416 -3.020 -2.456 1.00 87.06 108 SER A O 1
ATOM 856 N N . GLU A 1 109 ? 12.749 -2.784 -0.981 1.00 88.62 109 GLU A N 1
ATOM 857 C CA . GLU A 1 109 ? 11.677 -2.829 -1.992 1.00 88.62 109 GLU A CA 1
ATOM 858 C C . GLU A 1 109 ? 11.775 -1.660 -2.993 1.00 88.62 109 GLU A C 1
ATOM 860 O O . GLU A 1 109 ? 11.494 -1.838 -4.180 1.00 88.62 109 GLU A O 1
ATOM 865 N N . SER A 1 110 ? 12.174 -0.461 -2.543 1.00 87.25 110 SER A N 1
ATOM 866 C CA . SER A 1 110 ? 12.394 0.672 -3.452 1.00 87.25 110 SER A CA 1
ATOM 867 C C . SER A 1 110 ? 13.613 0.477 -4.352 1.00 87.25 110 SER A C 1
ATOM 869 O O . SER A 1 110 ? 13.517 0.744 -5.545 1.00 87.25 110 SER A O 1
ATOM 871 N N . GLU A 1 111 ? 14.714 -0.046 -3.806 1.00 91.88 111 GLU A N 1
ATOM 872 C CA . GLU A 1 111 ? 15.951 -0.308 -4.555 1.00 91.88 111 GLU A CA 1
ATOM 873 C C . GLU A 1 111 ? 15.733 -1.393 -5.621 1.00 91.88 111 GLU A C 1
ATOM 875 O O . GLU A 1 111 ? 16.127 -1.223 -6.772 1.00 91.88 111 GLU A O 1
ATOM 880 N N . GLU A 1 112 ? 15.032 -2.479 -5.278 1.00 90.06 112 GLU A N 1
ATOM 881 C CA . GLU A 1 112 ? 14.657 -3.523 -6.238 1.00 90.06 112 GLU A CA 1
ATOM 882 C C . GLU A 1 112 ? 13.820 -2.954 -7.387 1.00 90.06 112 GLU A C 1
ATOM 884 O O . GLU A 1 112 ? 14.064 -3.263 -8.552 1.00 90.06 112 GLU A O 1
ATOM 889 N N . ARG A 1 113 ? 12.843 -2.097 -7.074 1.00 91.31 113 ARG A N 1
ATOM 890 C CA . ARG A 1 113 ? 11.991 -1.473 -8.088 1.00 91.31 113 ARG A CA 1
ATOM 891 C C . ARG A 1 113 ? 12.782 -0.553 -9.020 1.00 91.31 113 ARG A C 1
ATOM 893 O O . ARG A 1 113 ? 12.507 -0.559 -10.215 1.00 91.31 113 ARG A O 1
ATOM 900 N N . GLU A 1 114 ? 13.728 0.222 -8.496 1.00 93.62 114 GLU A N 1
ATOM 901 C CA . GLU A 1 114 ? 14.603 1.074 -9.313 1.00 93.62 114 GLU A CA 1
ATOM 902 C C . GLU A 1 114 ? 15.475 0.233 -10.254 1.00 93.62 114 GLU A C 1
ATOM 904 O O . GLU A 1 114 ? 15.519 0.510 -11.450 1.00 93.62 114 GLU A O 1
ATOM 909 N N . MET A 1 115 ? 16.060 -0.857 -9.753 1.00 95.19 115 MET A N 1
ATOM 910 C CA . MET A 1 115 ? 16.858 -1.785 -10.562 1.00 95.19 115 MET A CA 1
ATOM 911 C C . MET A 1 115 ? 16.054 -2.401 -11.719 1.00 95.19 115 MET A C 1
ATOM 913 O O . MET A 1 115 ? 16.569 -2.530 -12.828 1.00 95.19 115 MET A O 1
ATOM 917 N N . TYR A 1 116 ? 14.794 -2.785 -11.490 1.00 93.88 116 TYR A N 1
ATOM 918 C CA . TYR A 1 116 ? 13.942 -3.315 -12.562 1.00 93.88 116 TYR A CA 1
ATOM 919 C C . TYR A 1 116 ? 13.679 -2.288 -13.667 1.00 93.88 116 TYR A C 1
ATOM 921 O O . TYR A 1 116 ? 13.683 -2.651 -14.840 1.00 93.88 116 TYR A O 1
ATOM 929 N N . LEU A 1 117 ? 13.460 -1.022 -13.304 1.00 95.12 117 LEU A N 1
ATOM 930 C CA . LEU A 1 117 ? 13.230 0.046 -14.278 1.00 95.12 117 LEU A CA 1
ATOM 931 C C . LEU A 1 117 ? 14.485 0.322 -15.111 1.00 95.12 117 LEU A C 1
ATOM 933 O O . LEU A 1 117 ? 14.389 0.450 -16.328 1.00 95.12 117 LEU A O 1
ATOM 937 N N . GLU A 1 118 ? 15.654 0.350 -14.470 1.00 95.94 118 GLU A N 1
ATOM 938 C CA . GLU A 1 118 ? 16.940 0.517 -15.156 1.00 95.94 118 GLU A CA 1
ATOM 939 C C . GLU A 1 118 ? 17.216 -0.643 -16.127 1.00 95.94 118 GLU A C 1
ATOM 941 O O . GLU A 1 118 ? 17.635 -0.430 -17.263 1.00 95.94 118 GLU A O 1
ATOM 946 N N . MET A 1 119 ? 16.912 -1.879 -15.720 1.00 95.00 119 MET A N 1
ATOM 947 C CA . MET A 1 119 ? 17.032 -3.053 -16.587 1.00 95.00 119 MET A CA 1
ATOM 948 C C . MET A 1 119 ? 16.115 -2.958 -17.814 1.00 95.00 119 MET A C 1
ATOM 950 O O . MET A 1 119 ? 16.558 -3.220 -18.929 1.00 95.00 119 MET A O 1
ATOM 954 N N . GLU A 1 120 ? 14.862 -2.538 -17.630 1.00 95.12 120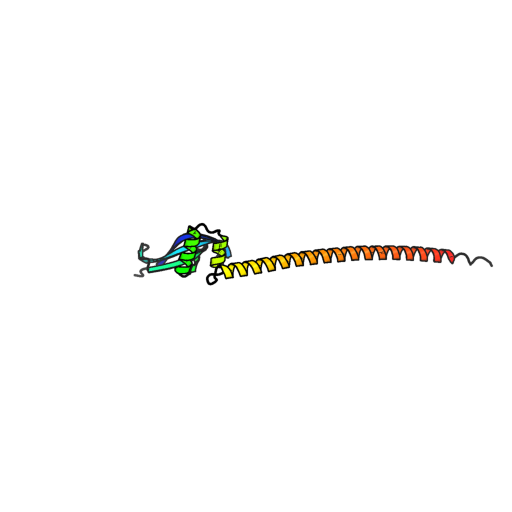 GLU A N 1
ATOM 955 C CA . GLU A 1 120 ? 13.905 -2.359 -18.728 1.00 95.12 120 GLU A CA 1
ATOM 956 C C . GLU A 1 120 ? 14.344 -1.250 -19.704 1.00 95.12 120 GLU A C 1
ATOM 958 O O . GLU A 1 120 ? 14.133 -1.350 -20.914 1.00 95.12 120 GLU A O 1
ATOM 963 N N . GLU A 1 121 ? 14.964 -0.182 -19.196 1.00 95.50 121 GLU A N 1
ATOM 964 C CA . GLU A 1 121 ? 15.551 0.876 -20.021 1.00 95.50 121 GLU A CA 1
ATOM 965 C C . GLU A 1 121 ? 16.711 0.362 -20.873 1.00 95.50 121 GLU A C 1
ATOM 967 O O . GLU A 1 121 ? 16.725 0.608 -22.080 1.00 95.50 121 GLU A O 1
ATOM 972 N N . LEU A 1 122 ? 17.617 -0.422 -20.288 1.00 97.00 122 LEU A N 1
ATOM 973 C CA . LEU A 1 122 ? 18.729 -1.034 -21.016 1.00 97.00 122 LEU A CA 1
ATOM 974 C C . LEU A 1 122 ? 18.253 -2.014 -22.092 1.00 97.00 122 LEU A C 1
ATOM 976 O O . LEU A 1 122 ? 18.752 -1.973 -23.215 1.00 97.00 122 LEU A O 1
ATOM 980 N N . GLU A 1 123 ? 17.268 -2.861 -21.786 1.00 94.88 123 GLU A N 1
ATOM 981 C CA . GLU A 1 123 ? 16.678 -3.774 -22.774 1.00 94.88 123 GLU A CA 1
ATOM 982 C C . GLU A 1 123 ? 16.045 -3.004 -23.942 1.00 94.88 123 GLU A C 1
ATOM 984 O O . GLU A 1 123 ? 16.172 -3.397 -25.106 1.00 94.88 123 GLU A O 1
ATOM 989 N N . ARG A 1 124 ? 15.394 -1.872 -23.652 1.00 96.06 124 ARG A N 1
ATOM 990 C CA . ARG A 1 124 ? 14.817 -0.997 -24.677 1.00 96.06 124 ARG A CA 1
ATOM 991 C C . ARG A 1 124 ? 15.904 -0.399 -25.564 1.00 96.06 124 ARG A C 1
ATOM 993 O O . ARG A 1 124 ? 15.795 -0.503 -26.785 1.00 96.06 124 ARG A O 1
ATOM 1000 N N . GLU A 1 125 ? 16.962 0.150 -24.977 1.00 96.50 125 GLU A N 1
ATOM 1001 C CA . GLU A 1 125 ? 18.101 0.695 -25.722 1.00 96.50 125 GLU A CA 1
ATOM 1002 C C . GLU A 1 125 ? 18.802 -0.375 -26.568 1.00 96.50 125 GLU A C 1
ATOM 1004 O O . GLU A 1 125 ? 19.121 -0.139 -27.735 1.00 96.50 125 GLU A O 1
ATOM 1009 N N . GLU A 1 126 ? 19.012 -1.575 -26.024 1.00 97.44 126 GLU A N 1
ATOM 1010 C CA . GLU A 1 126 ? 19.600 -2.691 -26.765 1.00 97.44 126 GLU A CA 1
ATOM 1011 C C . GLU A 1 126 ? 18.718 -3.084 -27.955 1.00 97.44 126 GLU A C 1
ATOM 1013 O O . GLU A 1 126 ? 19.219 -3.225 -29.073 1.00 97.44 126 GLU A O 1
ATOM 1018 N N . SER A 1 127 ? 17.399 -3.164 -27.757 1.00 96.19 127 SER A N 1
ATOM 1019 C CA . SER A 1 127 ? 16.455 -3.471 -28.835 1.00 96.19 127 SER A CA 1
ATOM 1020 C C . SER A 1 127 ? 16.471 -2.421 -29.955 1.00 96.19 127 SER A C 1
ATOM 1022 O O . SER A 1 127 ? 16.408 -2.766 -31.138 1.00 96.19 127 SER A O 1
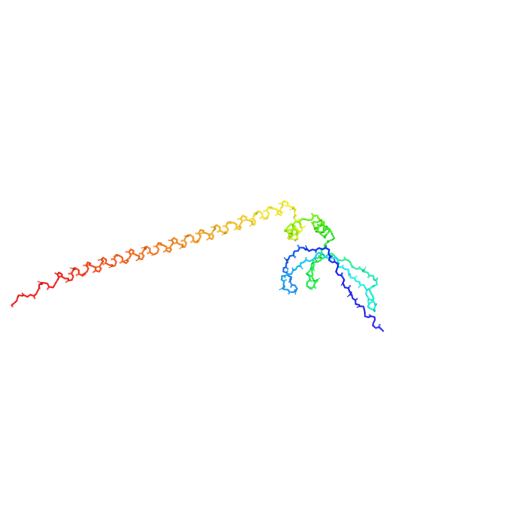ATOM 1024 N N . GLU A 1 128 ? 16.619 -1.138 -29.614 1.00 96.56 128 GLU A N 1
ATOM 1025 C CA . GLU A 1 128 ? 16.728 -0.049 -30.587 1.00 96.56 128 GLU A CA 1
ATOM 1026 C C . GLU A 1 128 ? 18.050 -0.110 -31.355 1.00 96.56 128 GLU A C 1
ATOM 1028 O O . GLU A 1 128 ? 18.072 0.073 -32.575 1.00 96.56 128 GLU A O 1
ATOM 1033 N N . ARG A 1 129 ? 19.150 -0.436 -30.668 1.00 96.25 129 ARG A N 1
ATOM 1034 C CA . ARG A 1 129 ? 20.462 -0.617 -31.299 1.00 96.25 129 ARG A CA 1
ATOM 1035 C C . ARG A 1 129 ? 20.477 -1.794 -32.263 1.00 96.25 129 ARG A C 1
ATOM 1037 O O . ARG A 1 129 ? 21.034 -1.662 -33.351 1.00 96.25 129 ARG A O 1
ATOM 1044 N N . VAL A 1 130 ? 19.864 -2.916 -31.887 1.00 97.31 130 VAL A N 1
ATOM 1045 C CA . VAL A 1 130 ? 19.729 -4.085 -32.766 1.00 97.31 130 VAL A CA 1
ATOM 1046 C C . VAL A 1 130 ? 18.937 -3.711 -34.015 1.00 97.31 130 VAL A C 1
ATOM 1048 O O . VAL A 1 130 ? 19.416 -3.945 -35.120 1.00 97.31 130 VAL A O 1
ATOM 1051 N N . ARG A 1 131 ? 17.793 -3.032 -33.864 1.00 96.75 131 ARG A N 1
ATOM 1052 C CA . ARG A 1 131 ? 16.998 -2.561 -35.008 1.00 96.75 131 ARG A CA 1
ATOM 1053 C C . ARG A 1 131 ? 17.778 -1.626 -35.934 1.00 96.75 131 ARG A C 1
ATOM 1055 O O . ARG A 1 131 ? 17.724 -1.792 -37.148 1.00 96.75 131 ARG A O 1
ATOM 1062 N N . ALA A 1 132 ? 18.515 -0.663 -35.384 1.00 97.19 132 ALA A N 1
ATOM 1063 C CA . ALA A 1 132 ? 19.321 0.256 -36.185 1.00 97.19 132 ALA A CA 1
ATOM 1064 C C . ALA A 1 132 ? 20.439 -0.474 -36.953 1.00 97.19 132 ALA A C 1
ATOM 1066 O O . ALA A 1 132 ? 20.672 -0.182 -38.126 1.00 97.19 132 ALA A O 1
ATOM 1067 N N . ALA A 1 133 ? 21.097 -1.448 -36.314 1.00 97.31 133 ALA A N 1
ATOM 1068 C CA . ALA A 1 133 ? 22.127 -2.268 -36.946 1.00 97.31 133 ALA A CA 1
ATOM 1069 C C . ALA A 1 133 ? 21.553 -3.173 -38.049 1.00 97.31 133 ALA A C 1
ATOM 1071 O O . ALA A 1 133 ? 22.171 -3.319 -39.102 1.00 97.31 133 ALA A O 1
ATOM 1072 N N . GLU A 1 134 ? 20.363 -3.745 -37.845 1.00 97.50 134 GLU A N 1
ATOM 1073 C CA . GLU A 1 134 ? 19.646 -4.502 -38.878 1.00 97.50 134 GLU A CA 1
ATOM 1074 C C . GLU A 1 134 ? 19.294 -3.612 -40.080 1.00 97.50 134 GLU A C 1
ATOM 1076 O O . GLU A 1 134 ? 19.536 -3.996 -41.225 1.00 97.50 134 GLU A O 1
ATOM 1081 N N . GLU A 1 135 ? 18.790 -2.397 -39.847 1.00 97.19 135 GLU A N 1
ATOM 1082 C CA . GLU A 1 135 ? 18.484 -1.428 -40.910 1.00 97.19 135 GLU A CA 1
ATOM 1083 C C . GLU A 1 135 ? 19.736 -0.967 -41.680 1.00 97.19 135 GLU A C 1
ATOM 1085 O O . GLU A 1 135 ? 19.671 -0.697 -42.883 1.00 97.19 135 GLU A O 1
ATOM 1090 N N . GLU A 1 136 ? 20.884 -0.849 -41.012 1.00 96.75 136 GLU A N 1
ATOM 1091 C CA . GLU A 1 136 ? 22.168 -0.549 -41.655 1.00 96.75 136 GLU A CA 1
ATOM 1092 C C . GLU A 1 136 ? 22.687 -1.744 -42.468 1.00 96.75 136 GLU A C 1
ATOM 1094 O O . GLU A 1 136 ? 23.070 -1.580 -43.627 1.00 96.75 136 GLU A O 1
ATOM 1099 N N . ALA A 1 137 ? 22.624 -2.960 -41.920 1.00 97.19 137 ALA A N 1
ATOM 1100 C CA . ALA A 1 137 ? 23.018 -4.177 -42.626 1.00 97.19 137 ALA A CA 1
ATOM 1101 C C . ALA A 1 137 ? 22.179 -4.400 -43.894 1.00 97.19 137 ALA A C 1
ATOM 1103 O O . ALA A 1 137 ? 22.730 -4.718 -44.948 1.00 97.19 137 ALA A O 1
ATOM 1104 N N . MET A 1 138 ? 20.865 -4.167 -43.823 1.00 95.94 138 MET A N 1
ATOM 1105 C CA . MET A 1 138 ? 19.971 -4.245 -44.982 1.00 95.94 138 MET A CA 1
ATOM 1106 C C . MET A 1 138 ? 20.320 -3.212 -46.061 1.00 95.94 138 MET A C 1
ATOM 1108 O O . MET A 1 138 ? 20.254 -3.529 -47.248 1.00 95.94 138 MET A O 1
ATOM 1112 N N . ARG A 1 139 ? 20.727 -1.994 -45.675 1.00 95.88 139 ARG A N 1
ATOM 1113 C CA . ARG A 1 139 ? 21.198 -0.972 -46.626 1.00 95.88 139 ARG A CA 1
ATOM 1114 C C . ARG A 1 139 ? 22.499 -1.381 -47.307 1.00 95.88 139 ARG A C 1
ATOM 1116 O O . ARG A 1 139 ? 22.566 -1.335 -48.530 1.00 95.88 139 ARG A O 1
ATOM 1123 N N . ASN A 1 140 ? 23.481 -1.847 -46.539 1.00 96.94 140 ASN A N 1
ATOM 1124 C CA . ASN A 1 140 ? 24.762 -2.304 -47.081 1.00 96.94 140 ASN A CA 1
ATOM 1125 C C . ASN A 1 140 ? 24.580 -3.490 -48.043 1.00 96.94 140 ASN A C 1
ATOM 1127 O O . ASN A 1 140 ? 25.225 -3.547 -49.086 1.00 96.94 140 ASN A O 1
ATOM 1131 N N . LEU A 1 141 ? 23.678 -4.426 -47.724 1.00 95.62 141 LEU A N 1
ATOM 1132 C CA . LEU A 1 141 ? 23.337 -5.528 -48.626 1.00 95.62 141 LEU A CA 1
ATOM 1133 C C . LEU A 1 141 ? 22.694 -5.028 -49.924 1.00 95.62 141 LEU A C 1
ATOM 1135 O O . LEU A 1 141 ? 23.098 -5.468 -50.995 1.00 95.62 141 LEU A O 1
ATOM 1139 N N . ALA A 1 142 ? 21.752 -4.084 -49.848 1.00 95.50 142 ALA A N 1
ATOM 1140 C CA . ALA A 1 142 ? 21.118 -3.508 -51.035 1.00 95.50 142 ALA A CA 1
ATOM 1141 C C . ALA A 1 142 ? 22.119 -2.758 -51.940 1.00 95.50 142 ALA A C 1
ATOM 1143 O O . ALA A 1 142 ? 22.008 -2.822 -53.165 1.00 95.50 142 ALA A O 1
ATOM 1144 N N . GLU A 1 143 ? 23.108 -2.072 -51.359 1.00 94.75 143 GLU A N 1
ATOM 1145 C CA . GLU A 1 143 ? 24.191 -1.425 -52.113 1.00 94.75 143 GLU A CA 1
ATOM 1146 C C . GLU A 1 143 ? 25.081 -2.453 -52.825 1.00 94.75 143 GLU A C 1
ATOM 1148 O O . GLU A 1 143 ? 25.321 -2.323 -54.026 1.00 94.75 143 GLU A O 1
ATOM 1153 N N . LEU A 1 144 ? 25.496 -3.515 -52.126 1.00 94.44 144 LEU A N 1
ATOM 1154 C CA . LEU A 1 144 ? 26.275 -4.606 -52.720 1.00 94.44 144 LEU A CA 1
ATOM 1155 C C . LEU A 1 144 ? 25.505 -5.322 -53.838 1.00 94.44 144 LEU A C 1
ATOM 1157 O O . LEU A 1 144 ? 26.077 -5.636 -54.882 1.00 94.44 144 LEU A O 1
ATOM 1161 N N . GLU A 1 145 ? 24.205 -5.564 -53.655 1.00 94.69 145 GLU A N 1
ATOM 1162 C CA . GLU A 1 145 ? 23.349 -6.134 -54.700 1.00 94.69 145 GLU A CA 1
ATOM 1163 C C . GLU A 1 145 ? 23.297 -5.229 -55.940 1.00 94.69 145 GLU A C 1
ATOM 1165 O O . GLU A 1 145 ? 23.432 -5.717 -57.065 1.00 94.69 145 GLU A O 1
ATOM 1170 N N . ALA A 1 146 ? 23.168 -3.912 -55.756 1.00 92.19 146 ALA A N 1
ATOM 1171 C CA . ALA A 1 146 ? 23.181 -2.953 -56.857 1.00 92.19 146 ALA A CA 1
ATOM 1172 C C . ALA A 1 146 ? 24.536 -2.916 -57.592 1.00 92.19 146 ALA A C 1
ATOM 1174 O O . ALA A 1 146 ? 24.563 -2.860 -58.827 1.00 92.19 146 ALA A O 1
ATOM 1175 N N . GLU A 1 147 ? 25.654 -2.990 -56.863 1.00 90.69 147 GLU A N 1
ATOM 1176 C CA . GLU A 1 147 ? 26.996 -3.075 -57.450 1.00 90.69 147 GLU A CA 1
ATOM 1177 C C . GLU A 1 147 ? 27.160 -4.341 -58.298 1.00 90.69 147 GLU A C 1
ATOM 1179 O O . GLU A 1 147 ? 27.554 -4.239 -59.465 1.00 90.69 147 GLU A O 1
ATOM 1184 N N . ILE A 1 148 ? 26.775 -5.509 -57.768 1.00 90.50 148 ILE A N 1
ATOM 1185 C CA . ILE A 1 148 ? 26.851 -6.796 -58.479 1.00 90.50 148 ILE A CA 1
ATOM 1186 C C . ILE A 1 148 ? 26.037 -6.751 -59.778 1.00 90.50 148 ILE A C 1
ATOM 1188 O O . ILE A 1 148 ? 26.545 -7.151 -60.827 1.00 90.50 148 ILE A O 1
ATOM 1192 N N . ILE A 1 149 ? 24.805 -6.225 -59.740 1.00 87.44 149 ILE A N 1
ATOM 1193 C CA . ILE A 1 149 ? 23.944 -6.077 -60.928 1.00 87.44 149 ILE A CA 1
ATOM 1194 C C . ILE A 1 149 ? 24.592 -5.153 -61.976 1.00 87.44 149 ILE A C 1
ATOM 1196 O O . ILE A 1 149 ? 24.497 -5.397 -63.181 1.00 87.44 149 ILE A O 1
ATOM 1200 N N . SER A 1 150 ? 25.275 -4.092 -61.539 1.00 81.12 150 SER A N 1
ATOM 1201 C CA . SER A 1 150 ? 25.960 -3.165 -62.447 1.00 81.12 150 SER A CA 1
ATOM 1202 C C . SER A 1 150 ? 27.191 -3.784 -63.128 1.00 81.12 150 SER A C 1
ATOM 1204 O O . SER A 1 150 ? 27.493 -3.457 -64.280 1.00 81.12 150 SER A O 1
ATOM 1206 N N . GLU A 1 151 ? 27.904 -4.684 -62.444 1.00 77.50 151 GLU A N 1
ATOM 1207 C CA . GLU A 1 151 ? 29.071 -5.381 -62.991 1.00 77.50 151 GLU A CA 1
ATOM 1208 C C . GLU A 1 151 ? 28.685 -6.515 -63.945 1.00 77.50 151 GLU A C 1
ATOM 1210 O O . GLU A 1 151 ? 29.337 -6.692 -64.980 1.00 77.50 151 GLU A O 1
ATOM 1215 N N . THR A 1 152 ? 27.616 -7.261 -63.653 1.00 74.44 152 THR A N 1
ATOM 1216 C CA . THR A 1 152 ? 27.122 -8.321 -64.545 1.00 74.44 152 THR A CA 1
ATOM 1217 C C . THR A 1 152 ? 26.589 -7.748 -65.859 1.00 74.44 152 THR A C 1
ATOM 1219 O O . THR A 1 152 ? 26.974 -8.239 -66.921 1.00 74.44 152 THR A O 1
ATOM 1222 N N . GLY A 1 153 ? 25.848 -6.633 -65.827 1.00 64.31 153 GLY A N 1
ATOM 1223 C CA . GLY A 1 153 ? 25.382 -5.949 -67.045 1.00 64.31 153 GLY A CA 1
ATOM 1224 C C . GLY A 1 153 ? 26.508 -5.385 -67.934 1.00 64.31 153 GLY A C 1
ATOM 1225 O O . GLY A 1 153 ? 26.377 -5.319 -69.158 1.00 64.31 153 GLY A O 1
ATOM 1226 N N . LYS A 1 154 ? 27.661 -5.022 -67.352 1.00 59.62 154 LYS A N 1
ATOM 1227 C CA . LYS A 1 154 ? 28.861 -4.612 -68.113 1.00 59.62 154 LYS A CA 1
ATOM 1228 C C . LYS A 1 154 ? 29.617 -5.788 -68.736 1.00 59.62 154 LYS A C 1
ATOM 1230 O O . LYS A 1 154 ? 30.299 -5.598 -69.738 1.00 59.62 154 LYS A O 1
ATOM 1235 N N . ARG A 1 155 ? 29.533 -6.992 -68.159 1.00 58.56 155 ARG A N 1
ATOM 1236 C CA . ARG A 1 155 ? 30.149 -8.196 -68.742 1.00 58.56 155 ARG A CA 1
ATOM 1237 C C . ARG A 1 155 ? 29.362 -8.721 -69.936 1.00 58.56 155 ARG A C 1
ATOM 1239 O O . ARG A 1 155 ? 29.983 -9.056 -70.941 1.00 58.56 155 ARG A O 1
ATOM 1246 N N . GLU A 1 156 ? 28.036 -8.731 -69.858 1.00 55.44 156 GLU A N 1
ATOM 1247 C CA . GLU A 1 156 ? 27.167 -9.238 -70.933 1.00 55.44 156 GLU A CA 1
ATOM 1248 C C . GLU A 1 156 ? 27.244 -8.382 -72.210 1.00 55.44 156 GLU A C 1
ATOM 1250 O O . GLU A 1 156 ? 27.254 -8.918 -73.314 1.00 55.44 156 GLU A O 1
ATOM 1255 N N . THR A 1 157 ? 27.449 -7.067 -72.079 1.00 52.50 157 THR A N 1
ATOM 1256 C CA . THR A 1 157 ? 27.657 -6.152 -73.221 1.00 52.50 157 THR A CA 1
ATOM 1257 C C . THR A 1 157 ? 29.036 -6.267 -73.890 1.00 52.50 157 THR A C 1
ATOM 1259 O O . THR A 1 157 ? 29.246 -5.675 -74.943 1.00 52.50 157 THR A O 1
ATOM 1262 N N . SER A 1 158 ? 29.981 -7.032 -73.323 1.00 50.50 158 SER A N 1
ATOM 1263 C CA . SER A 1 158 ? 31.326 -7.237 -73.900 1.00 50.50 158 SER A CA 1
ATOM 1264 C C . SER A 1 158 ? 31.493 -8.560 -74.661 1.00 50.50 158 SER A C 1
ATOM 1266 O O . SER A 1 158 ? 32.554 -8.801 -75.235 1.00 50.50 158 SER A O 1
ATOM 1268 N N . SER A 1 159 ? 30.465 -9.419 -74.672 1.00 48.72 159 SER A N 1
ATOM 1269 C CA . SER A 1 159 ? 30.499 -10.748 -75.303 1.00 48.72 159 SER A CA 1
ATOM 1270 C C . SER A 1 159 ? 29.663 -10.883 -76.584 1.00 48.72 159 SER A C 1
ATOM 1272 O O . SER A 1 159 ? 29.690 -11.952 -77.184 1.00 48.72 159 SER A O 1
ATOM 1274 N N . GLU A 1 160 ? 28.955 -9.840 -77.032 1.00 51.66 160 GLU A N 1
ATOM 1275 C CA . GLU A 1 160 ? 28.117 -9.873 -78.253 1.00 51.66 160 GLU A CA 1
ATOM 1276 C C . GLU A 1 160 ? 28.787 -9.285 -79.518 1.00 51.66 160 GLU A C 1
ATOM 1278 O O . GLU A 1 160 ? 28.152 -9.226 -80.564 1.00 51.66 160 GLU A O 1
ATOM 1283 N N . ASP A 1 161 ? 30.074 -8.911 -79.480 1.00 51.34 161 ASP A N 1
ATOM 1284 C CA . ASP A 1 161 ? 30.771 -8.273 -80.623 1.00 51.34 161 ASP A CA 1
ATOM 1285 C C . ASP A 1 161 ? 31.710 -9.206 -81.427 1.00 51.34 161 ASP A C 1
ATOM 1287 O O . ASP A 1 161 ? 32.533 -8.746 -82.224 1.00 51.34 161 ASP A O 1
ATOM 1291 N N . THR A 1 162 ? 31.612 -10.531 -81.274 1.00 54.41 162 THR A N 1
ATOM 1292 C CA . THR A 1 162 ? 32.413 -11.482 -82.072 1.00 54.41 162 THR A CA 1
ATOM 1293 C C . THR A 1 162 ? 31.573 -12.590 -82.689 1.00 54.41 162 THR A C 1
ATOM 1295 O O . THR A 1 162 ? 31.758 -13.742 -82.332 1.00 54.41 162 THR A O 1
ATOM 1298 N N . ASP A 1 163 ? 30.685 -12.262 -83.626 1.00 53.22 163 ASP A N 1
ATOM 1299 C CA . ASP A 1 163 ? 30.199 -13.218 -84.633 1.00 53.22 163 ASP A CA 1
ATOM 1300 C C . ASP A 1 163 ? 29.588 -12.469 -85.830 1.00 53.22 163 ASP A C 1
ATOM 1302 O O . ASP A 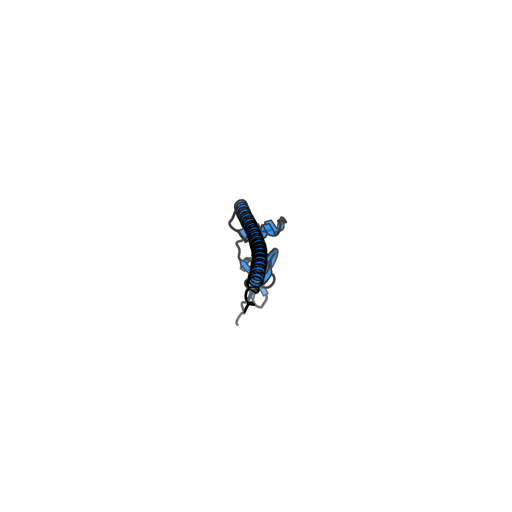1 163 ? 28.378 -12.367 -85.974 1.00 53.22 163 ASP A O 1
ATOM 1306 N N . ASP A 1 164 ? 30.439 -11.916 -86.702 1.00 53.66 164 ASP A N 1
ATOM 1307 C CA . ASP A 1 164 ? 30.049 -11.612 -88.087 1.00 53.66 164 ASP A CA 1
ATOM 1308 C C . ASP A 1 164 ? 31.291 -11.480 -88.987 1.00 53.66 164 ASP A C 1
ATOM 1310 O O . ASP A 1 164 ? 31.852 -10.401 -89.199 1.00 53.66 164 ASP A O 1
ATOM 1314 N N . LYS A 1 165 ? 31.781 -12.625 -89.481 1.00 52.59 165 LYS A N 1
ATOM 1315 C CA . LYS A 1 165 ? 32.698 -12.719 -90.631 1.00 52.59 165 LYS A CA 1
ATOM 1316 C C . LYS A 1 165 ? 32.709 -14.147 -91.194 1.00 52.59 165 LYS A C 1
ATOM 1318 O O . LYS A 1 165 ? 33.582 -14.942 -90.848 1.00 52.59 165 LYS A O 1
ATOM 1323 N N . VAL A 1 166 ? 31.765 -14.443 -92.091 1.00 53.47 166 VAL A N 1
ATOM 1324 C CA . VAL A 1 166 ? 31.868 -15.508 -93.112 1.00 53.47 166 VAL A CA 1
ATOM 1325 C C . VAL A 1 166 ? 31.334 -14.979 -94.435 1.00 53.47 166 VAL A C 1
ATOM 1327 O O . VAL A 1 166 ? 30.220 -14.416 -94.429 1.00 53.47 166 VAL A O 1
#

pLDDT: mean 81.03, std 13.57, range [42.41, 97.5]

Secondary structure (DSSP, 8-state):
-----EEEEEEEEEEEEEEEE-TTT-SEEEEEEEEEEEEEEETTEEEEEEEEEEEEEETTT--EEEE-HHHHHHHHHHHHTT--HHHHHHHHH-TTS-HHHHHHHHHHHHHHHHHHHHHHHHHHHHHHHHHHHHHHHHHHHHHHHHHHHHHHHHHHTTSSSS----

Sequence (166 aa):
MAIFEKETVTCQSLGILGTKHCPTCNKETVWLLCVARTWYSVVSIRLIPYRKDYRAACAECRNGLTMSKDTFDVLKMKMDCGDTIGRIEDAIRFPDKSALQIREILKSESEEREMYLEMEELEREESERVRAAEEEAMRNLAELEAEIISETGKRETSSEDTDDKV